Protein AF-A0A0R1GHH7-F1 (afdb_monomer_lite)

Radius of gyration: 13.55 Å; chains: 1; bounding box: 32×30×24 Å

pLDDT: mean 92.02, std 8.02, range [47.53, 97.56]

Sequence (67 aa):
MANADIYFPENNLLVNRMGADFLAKNGDLLDDFFERTNSSKLDYQQVWITTGYVTSEHTYLVEMSFE

Organism: NCBI:txid1267003

Secondary structure (DSSP, 8-state):
---GGGTS-BTS-EEEEPPHHHHHHHHHHHHHHHHHTT-S-S--S-EEEEEEEETTTTEEEEEEEE-

Foldseek 3Di:
DDDVCVFAPEPDKDKDKDDPVVCVVCVVVVVVVVVVVVDPDPAFDIKMWIWHQHVVVRDIDTDIDGD

Structure (mmCIF, N/CA/C/O backbone):
data_AF-A0A0R1GHH7-F1
#
_entry.id   AF-A0A0R1GHH7-F1
#
loop_
_atom_site.group_PDB
_atom_site.id
_atom_site.type_symbol
_atom_site.label_atom_id
_atom_site.label_alt_id
_atom_site.label_comp_id
_atom_site.label_asym_id
_atom_site.label_entity_id
_atom_site.label_seq_id
_atom_site.pdbx_PDB_ins_code
_atom_site.Cartn_x
_atom_site.Cartn_y
_atom_site.Cartn_z
_atom_site.occupancy
_atom_site.B_iso_or_equiv
_atom_site.auth_seq_id
_atom_site.auth_comp_id
_atom_site.auth_asym_id
_atom_site.auth_atom_id
_atom_site.pdbx_PDB_model_num
ATOM 1 N N . MET A 1 1 ? -14.590 -15.641 -13.339 1.00 47.53 1 MET A N 1
ATOM 2 C CA . MET A 1 1 ? -15.138 -14.641 -12.398 1.00 47.53 1 MET A CA 1
ATOM 3 C C . MET A 1 1 ? -14.060 -14.375 -11.362 1.00 47.53 1 MET A C 1
ATOM 5 O O . MET A 1 1 ? -13.439 -15.341 -10.937 1.00 47.53 1 MET A O 1
ATOM 9 N N . ALA A 1 2 ? -13.761 -13.117 -11.041 1.00 65.38 2 ALA A N 1
ATOM 10 C CA . ALA A 1 2 ? -12.800 -12.806 -9.984 1.00 65.38 2 ALA A CA 1
ATOM 11 C C . ALA A 1 2 ? -13.450 -13.113 -8.628 1.00 65.38 2 ALA A C 1
ATOM 13 O O . ALA A 1 2 ? -14.575 -12.678 -8.391 1.00 65.38 2 ALA A O 1
ATOM 14 N N . ASN A 1 3 ? -12.785 -13.901 -7.783 1.00 81.06 3 ASN A N 1
ATOM 15 C CA . ASN A 1 3 ? -13.271 -14.190 -6.437 1.00 81.06 3 ASN A CA 1
ATOM 16 C C . ASN A 1 3 ? -12.822 -13.055 -5.504 1.00 81.06 3 ASN A C 1
ATOM 18 O O . ASN A 1 3 ? -11.622 -12.884 -5.288 1.00 81.06 3 ASN A O 1
ATOM 22 N N . ALA A 1 4 ? -13.778 -12.270 -5.002 1.00 80.94 4 ALA A N 1
ATOM 23 C CA . ALA A 1 4 ? -13.506 -11.131 -4.130 1.00 80.94 4 ALA A CA 1
ATOM 24 C C . ALA A 1 4 ? -12.839 -11.559 -2.815 1.00 80.94 4 ALA A C 1
ATOM 26 O O . ALA A 1 4 ? -11.964 -10.841 -2.341 1.00 80.94 4 ALA A O 1
ATOM 27 N N . ASP A 1 5 ? -13.148 -12.754 -2.305 1.00 85.12 5 ASP A N 1
ATOM 28 C CA . ASP A 1 5 ? -12.604 -13.292 -1.050 1.00 85.12 5 ASP A CA 1
ATOM 29 C C . ASP A 1 5 ? -11.081 -13.477 -1.102 1.00 85.12 5 ASP A C 1
ATOM 31 O O . ASP A 1 5 ? -10.411 -13.459 -0.072 1.00 85.12 5 ASP A O 1
ATOM 35 N N . ILE A 1 6 ? -10.515 -13.626 -2.310 1.00 87.75 6 ILE A N 1
ATOM 36 C CA . ILE A 1 6 ? -9.060 -13.710 -2.516 1.00 87.75 6 ILE A CA 1
ATOM 37 C C . ILE A 1 6 ? -8.386 -12.382 -2.166 1.00 87.75 6 ILE A C 1
ATOM 39 O O . ILE A 1 6 ? -7.257 -12.377 -1.686 1.00 87.75 6 ILE A O 1
ATOM 43 N N . TYR A 1 7 ? -9.063 -11.264 -2.424 1.00 90.31 7 TYR A N 1
ATOM 44 C CA . TYR A 1 7 ? -8.522 -9.923 -2.219 1.00 90.31 7 TYR A CA 1
ATOM 45 C C . TYR A 1 7 ? -9.067 -9.263 -0.957 1.00 90.31 7 TYR A C 1
ATOM 47 O O . TYR A 1 7 ? -8.398 -8.403 -0.406 1.00 90.31 7 TYR A O 1
ATOM 55 N N . PHE A 1 8 ? -10.245 -9.655 -0.481 1.00 95.81 8 PHE A N 1
ATOM 56 C CA . PHE A 1 8 ? -10.919 -9.063 0.669 1.00 95.81 8 PHE A CA 1
ATOM 57 C C . PHE A 1 8 ? -11.453 -10.171 1.576 1.00 95.81 8 PHE A C 1
ATOM 59 O O . PHE A 1 8 ? -12.654 -10.444 1.565 1.00 95.81 8 PHE A O 1
ATOM 66 N N . PRO A 1 9 ? -10.581 -10.842 2.342 1.00 95.69 9 PRO A N 1
ATOM 67 C CA . PRO A 1 9 ? -11.026 -11.932 3.193 1.00 95.69 9 PRO A CA 1
ATOM 68 C C . PRO A 1 9 ? -11.989 -11.416 4.274 1.00 95.69 9 PRO A C 1
ATOM 70 O O . PRO A 1 9 ? -11.800 -10.337 4.845 1.00 95.69 9 PRO A O 1
ATOM 73 N N . GLU A 1 10 ? -13.039 -12.190 4.554 1.00 95.88 10 GLU A N 1
ATOM 74 C CA . GLU A 1 10 ? -14.061 -11.817 5.534 1.00 95.88 10 GLU A CA 1
ATOM 75 C C . GLU A 1 10 ? -13.475 -11.770 6.948 1.00 95.88 10 GLU A C 1
ATOM 77 O O . GLU A 1 10 ? -12.877 -12.744 7.414 1.00 95.88 10 GLU A O 1
ATOM 82 N N . ASN A 1 11 ? -13.659 -10.641 7.640 1.00 92.25 11 ASN A N 1
ATOM 83 C CA . ASN A 1 11 ? -13.213 -10.394 9.018 1.00 92.25 11 ASN A CA 1
ATOM 84 C C . ASN A 1 11 ? -11.726 -10.712 9.276 1.00 92.25 11 ASN A C 1
ATOM 86 O O . ASN A 1 11 ? -11.324 -10.958 10.413 1.00 92.25 11 ASN A O 1
ATOM 90 N N . ASN A 1 12 ? -10.914 -10.703 8.221 1.00 95.06 12 ASN A N 1
ATOM 91 C CA . ASN A 1 12 ? -9.475 -10.914 8.257 1.00 95.06 12 ASN A CA 1
ATOM 92 C C . ASN A 1 12 ? -8.789 -9.819 7.435 1.00 95.06 12 ASN A C 1
ATOM 94 O O . ASN A 1 12 ? -9.417 -9.157 6.609 1.00 95.06 12 ASN A O 1
ATOM 98 N N . LEU A 1 13 ? -7.489 -9.642 7.662 1.00 95.94 13 LEU A N 1
ATOM 99 C CA . LEU A 1 13 ? -6.660 -8.722 6.890 1.00 95.94 13 LEU A CA 1
ATOM 100 C C . LEU A 1 13 ? -5.723 -9.512 5.982 1.00 95.94 13 LEU A C 1
ATOM 102 O O . LEU A 1 13 ? -5.038 -10.433 6.429 1.00 95.94 13 LEU A O 1
ATOM 106 N N . LEU A 1 14 ? -5.680 -9.121 4.715 1.00 96.88 14 LEU A N 1
ATOM 107 C CA . LEU A 1 14 ? -4.669 -9.538 3.757 1.00 96.88 14 LEU A CA 1
ATOM 108 C C . LEU A 1 14 ? -3.667 -8.397 3.599 1.00 96.88 14 LEU A C 1
ATOM 110 O O . LEU A 1 14 ? -4.062 -7.284 3.273 1.00 96.88 14 LEU A O 1
ATOM 114 N N . VAL A 1 15 ? -2.382 -8.679 3.808 1.00 96.69 15 VAL A N 1
ATOM 115 C CA . VAL A 1 15 ? -1.306 -7.685 3.700 1.00 96.69 15 VAL A CA 1
ATOM 116 C C . VAL A 1 15 ? -0.319 -8.144 2.639 1.00 96.69 15 VAL A C 1
ATOM 118 O O . VAL A 1 15 ? 0.244 -9.234 2.745 1.00 96.69 15 VAL A O 1
ATOM 121 N N . ASN A 1 16 ? -0.091 -7.313 1.625 1.00 96.12 16 ASN A N 1
ATOM 122 C CA . ASN A 1 16 ? 0.833 -7.607 0.534 1.00 96.12 16 ASN A CA 1
ATOM 123 C C . ASN A 1 16 ? 1.846 -6.479 0.352 1.00 96.12 16 ASN A C 1
ATOM 125 O O . ASN A 1 16 ? 1.469 -5.317 0.204 1.00 96.12 16 ASN A O 1
ATOM 129 N N . ARG A 1 17 ? 3.134 -6.835 0.280 1.00 96.94 17 ARG A N 1
ATOM 130 C CA . ARG A 1 17 ? 4.167 -5.927 -0.231 1.00 96.94 17 ARG A CA 1
ATOM 131 C C . ARG A 1 17 ? 4.139 -5.954 -1.748 1.00 96.94 17 ARG A C 1
ATOM 133 O O . ARG A 1 17 ? 4.307 -7.019 -2.348 1.00 96.94 17 ARG A O 1
ATOM 140 N N . MET A 1 18 ? 3.974 -4.797 -2.368 1.00 95.88 18 MET A N 1
ATOM 141 C CA . MET A 1 18 ? 3.879 -4.720 -3.818 1.00 95.88 18 MET A CA 1
ATOM 142 C C . MET A 1 18 ? 5.260 -4.835 -4.466 1.00 95.88 18 MET A C 1
ATOM 144 O O . MET A 1 18 ? 6.253 -4.281 -3.992 1.00 95.88 18 MET A O 1
ATOM 148 N N . GLY A 1 19 ? 5.326 -5.616 -5.544 1.00 96.00 19 GLY A N 1
ATOM 149 C CA . GLY A 1 19 ? 6.556 -5.844 -6.298 1.00 96.00 19 GLY A CA 1
ATOM 150 C C . GLY A 1 19 ? 6.902 -4.687 -7.236 1.00 96.00 19 GLY A C 1
ATOM 151 O O . GLY A 1 19 ? 6.049 -3.866 -7.567 1.00 96.00 19 GLY A O 1
ATOM 152 N N . ALA A 1 20 ? 8.145 -4.672 -7.723 1.00 93.94 20 ALA A N 1
ATOM 153 C CA . ALA A 1 20 ? 8.662 -3.615 -8.594 1.00 93.94 20 ALA A CA 1
ATOM 154 C C . ALA A 1 20 ? 7.808 -3.393 -9.856 1.00 93.94 20 ALA A C 1
ATOM 156 O O . ALA A 1 20 ? 7.519 -2.251 -10.195 1.00 93.94 20 ALA A O 1
ATOM 157 N N . ASP A 1 21 ? 7.330 -4.464 -10.498 1.00 95.88 21 ASP A N 1
ATOM 158 C CA . ASP A 1 21 ? 6.476 -4.360 -11.691 1.00 95.88 21 ASP A CA 1
ATOM 159 C C . ASP A 1 21 ? 5.152 -3.6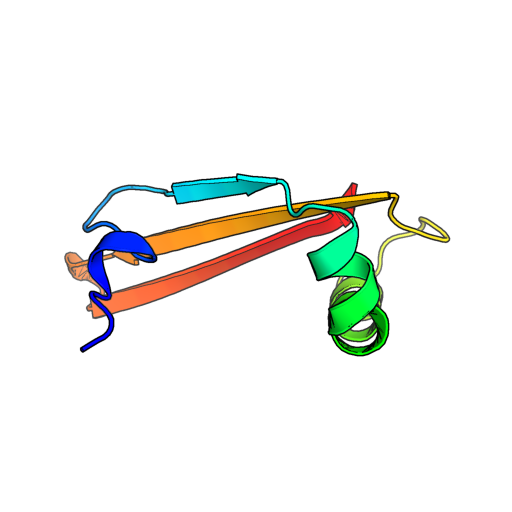41 -11.401 1.00 95.88 21 ASP A C 1
ATOM 161 O O . ASP A 1 21 ? 4.635 -2.903 -12.240 1.00 95.88 21 ASP A O 1
ATOM 165 N N . PHE A 1 22 ? 4.595 -3.837 -10.201 1.00 94.75 22 PHE A N 1
ATOM 166 C CA . PHE A 1 22 ? 3.382 -3.143 -9.783 1.00 94.75 22 PHE A CA 1
ATOM 167 C C . PHE A 1 22 ? 3.655 -1.659 -9.542 1.00 94.75 22 PHE A C 1
ATOM 169 O O . PHE A 1 22 ? 2.870 -0.830 -9.998 1.00 94.75 22 PHE A O 1
ATOM 176 N N . LEU A 1 23 ? 4.759 -1.328 -8.867 1.00 94.06 23 LEU A N 1
ATOM 177 C CA . LEU A 1 23 ? 5.153 0.062 -8.625 1.00 94.06 23 LEU A CA 1
ATOM 178 C C . LEU A 1 23 ? 5.394 0.792 -9.950 1.00 94.06 23 LEU A C 1
ATOM 180 O O . LEU A 1 23 ? 4.807 1.839 -10.190 1.00 94.06 23 LEU A O 1
ATOM 184 N N . ALA A 1 24 ? 6.161 0.186 -10.858 1.00 94.31 24 ALA A N 1
ATOM 185 C CA . ALA A 1 24 ? 6.458 0.762 -12.167 1.00 94.31 24 ALA A CA 1
ATOM 186 C C . ALA A 1 24 ? 5.196 0.985 -13.014 1.00 94.31 24 ALA A C 1
ATOM 188 O O . ALA A 1 24 ? 5.098 1.970 -13.740 1.00 94.31 24 ALA A O 1
ATOM 189 N N . LYS A 1 25 ?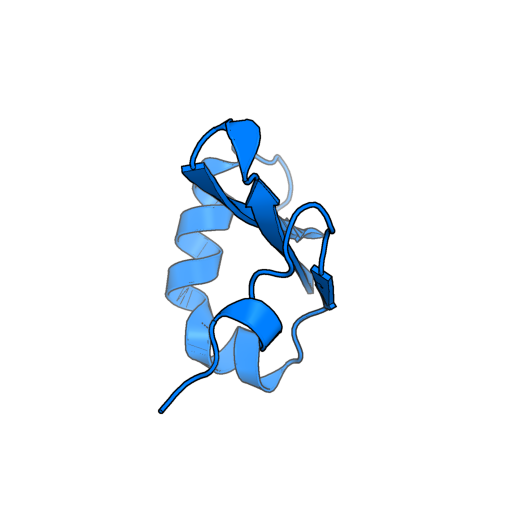 4.216 0.078 -12.925 1.00 96.94 25 LYS A N 1
ATOM 190 C CA . LYS A 1 25 ? 2.964 0.182 -13.682 1.00 96.94 25 LYS A CA 1
ATOM 191 C C . LYS A 1 25 ? 1.996 1.227 -13.120 1.00 96.94 25 LYS A C 1
ATOM 193 O O . LYS A 1 25 ? 1.187 1.748 -13.882 1.00 96.94 25 LYS A O 1
ATOM 198 N N . ASN A 1 26 ? 2.032 1.486 -11.814 1.00 95.81 26 ASN A N 1
ATOM 199 C CA . ASN A 1 26 ? 1.041 2.318 -11.126 1.00 95.81 26 ASN A CA 1
ATOM 200 C C . ASN A 1 26 ? 1.650 3.564 -10.460 1.00 95.81 26 ASN A C 1
ATOM 202 O O . ASN A 1 26 ? 0.987 4.155 -9.614 1.00 95.81 26 ASN A O 1
ATOM 206 N N . GLY A 1 27 ? 2.876 3.954 -10.830 1.00 93.25 27 GLY A N 1
ATOM 207 C CA . GLY A 1 27 ? 3.636 5.040 -10.195 1.00 93.25 27 GLY A CA 1
ATOM 208 C C . GLY A 1 27 ? 2.828 6.323 -10.026 1.00 93.25 27 GLY A C 1
ATOM 209 O O . GLY A 1 27 ? 2.610 6.741 -8.900 1.00 93.25 27 GLY A O 1
ATOM 210 N N . ASP A 1 28 ? 2.252 6.850 -11.110 1.00 95.25 28 ASP A N 1
ATOM 211 C CA . ASP A 1 28 ? 1.460 8.090 -11.076 1.00 95.25 28 ASP A CA 1
ATOM 212 C C . ASP A 1 28 ? 0.317 8.059 -10.042 1.00 95.25 28 ASP A C 1
ATOM 214 O O . ASP A 1 28 ? 0.027 9.054 -9.382 1.00 95.25 28 ASP A O 1
ATOM 218 N N . LEU A 1 29 ? -0.346 6.906 -9.890 1.00 95.06 29 LEU A N 1
ATOM 219 C CA . LEU A 1 29 ? -1.429 6.736 -8.920 1.00 95.06 29 LEU A CA 1
ATOM 220 C C . LEU A 1 29 ? -0.888 6.671 -7.489 1.00 95.06 29 LEU A C 1
ATOM 222 O O . LEU A 1 29 ? -1.476 7.238 -6.571 1.00 95.06 29 LEU A O 1
ATOM 226 N N . LEU A 1 30 ? 0.202 5.933 -7.295 1.00 95.38 30 LEU A N 1
ATOM 227 C CA . LEU A 1 30 ? 0.838 5.772 -5.993 1.00 95.38 30 LEU A CA 1
ATOM 228 C C . LEU A 1 30 ? 1.439 7.093 -5.504 1.00 95.38 30 LEU A C 1
ATOM 230 O O . LEU A 1 30 ? 1.328 7.391 -4.319 1.00 95.38 30 LEU A O 1
ATOM 234 N N . ASP A 1 31 ? 1.975 7.906 -6.410 1.00 93.88 31 ASP A N 1
ATOM 235 C CA . ASP A 1 31 ? 2.499 9.236 -6.114 1.00 93.88 31 ASP A CA 1
ATOM 236 C C . ASP A 1 31 ? 1.375 10.187 -5.663 1.00 93.88 31 ASP A C 1
ATOM 238 O O . ASP A 1 31 ? 1.515 10.826 -4.622 1.00 93.88 31 ASP A O 1
ATOM 242 N N . AS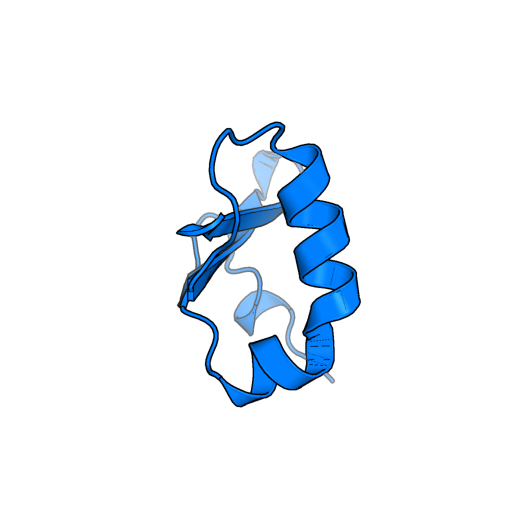P A 1 32 ? 0.211 10.199 -6.333 1.00 94.19 32 ASP A N 1
ATOM 243 C CA . ASP A 1 32 ? -0.964 10.980 -5.885 1.00 94.19 32 ASP A CA 1
ATOM 244 C C . ASP A 1 32 ? -1.425 10.571 -4.475 1.00 94.19 32 ASP A C 1
ATOM 246 O O . ASP A 1 32 ? -1.758 11.417 -3.640 1.00 94.19 32 ASP A O 1
ATOM 250 N N . PHE A 1 33 ? -1.425 9.272 -4.165 1.00 94.12 33 PHE A N 1
ATOM 251 C CA . PHE A 1 33 ? -1.747 8.812 -2.813 1.00 94.12 33 PHE A CA 1
ATOM 252 C C . PHE A 1 33 ? -0.669 9.179 -1.795 1.00 94.12 33 PHE A C 1
ATOM 254 O O . PHE A 1 33 ? -1.010 9.571 -0.676 1.00 94.12 33 PHE A O 1
ATOM 261 N N . PHE A 1 34 ? 0.605 9.089 -2.169 1.00 94.75 34 PHE A N 1
ATOM 262 C CA . PHE A 1 34 ? 1.719 9.454 -1.308 1.00 94.75 34 PHE A CA 1
ATOM 263 C C . PHE A 1 34 ? 1.693 10.944 -0.956 1.00 94.75 34 PHE A C 1
ATOM 265 O O . PHE A 1 34 ? 1.802 11.289 0.222 1.00 94.75 34 PHE A O 1
ATOM 272 N N . GLU A 1 35 ? 1.444 11.829 -1.922 1.00 92.56 35 GLU A N 1
ATOM 273 C CA . GLU A 1 35 ? 1.337 13.277 -1.693 1.00 92.56 35 GLU A CA 1
ATOM 274 C C . GLU A 1 35 ? 0.238 13.623 -0.676 1.00 92.56 35 GLU A C 1
ATOM 276 O O . GLU A 1 35 ? 0.416 14.485 0.190 1.00 92.56 35 GLU A O 1
ATOM 281 N N . ARG A 1 36 ? -0.881 12.888 -0.693 1.00 91.69 36 ARG A N 1
ATOM 282 C CA . ARG A 1 36 ? -1.999 13.076 0.251 1.00 91.69 36 ARG A CA 1
ATOM 283 C C . ARG A 1 36 ? -1.668 12.677 1.685 1.00 91.69 36 ARG A C 1
ATOM 285 O O . ARG A 1 36 ? -2.367 13.110 2.603 1.00 91.69 36 ARG A O 1
ATOM 292 N N . THR A 1 37 ? -0.618 11.885 1.906 1.00 88.44 37 THR A N 1
ATOM 293 C CA . THR A 1 37 ? -0.178 11.526 3.264 1.00 88.44 37 THR A CA 1
ATOM 294 C C . THR A 1 37 ? 0.412 12.718 4.025 1.00 88.44 37 THR A C 1
ATOM 296 O O . THR A 1 37 ? 0.571 12.632 5.242 1.00 88.44 37 THR A O 1
ATOM 299 N N . ASN A 1 38 ? 0.710 13.837 3.344 1.00 82.94 38 ASN A N 1
ATOM 300 C CA . ASN A 1 38 ? 1.438 14.988 3.895 1.00 82.94 38 ASN A CA 1
ATOM 301 C C . ASN A 1 38 ? 2.769 14.584 4.565 1.00 82.94 38 ASN A C 1
ATOM 303 O O . ASN A 1 38 ? 3.211 15.210 5.532 1.00 82.94 38 ASN A O 1
ATOM 307 N N . SER A 1 39 ? 3.391 13.507 4.077 1.00 78.38 39 SER A N 1
ATOM 308 C CA . SER A 1 39 ? 4.672 13.014 4.574 1.00 78.38 39 SER A CA 1
ATOM 309 C C . SER A 1 39 ? 5.788 14.031 4.325 1.00 78.38 39 SER A C 1
ATOM 311 O O . SER A 1 39 ? 5.818 14.716 3.307 1.00 78.38 39 SER A O 1
ATOM 313 N N . SER A 1 40 ? 6.750 14.107 5.247 1.00 78.19 40 SER A N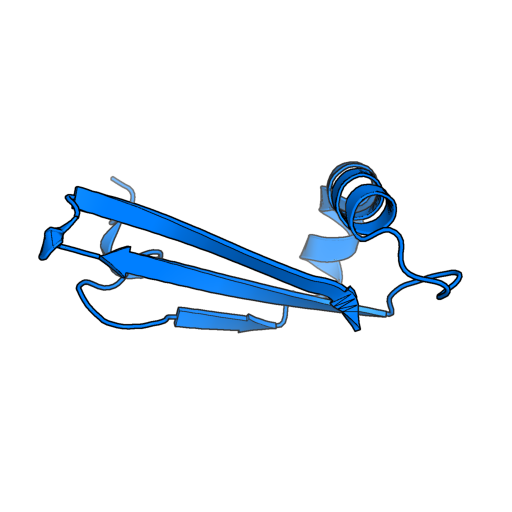 1
ATOM 314 C CA . SER A 1 40 ? 7.972 14.900 5.065 1.00 78.19 40 SER A CA 1
ATOM 315 C C . SER A 1 40 ? 9.049 14.173 4.249 1.00 78.19 40 SER A C 1
ATOM 317 O O . SER A 1 40 ? 10.139 14.714 4.064 1.00 78.19 40 SER A O 1
ATOM 319 N N . LYS A 1 41 ? 8.800 12.921 3.843 1.00 83.12 41 LYS A N 1
ATOM 320 C CA . LYS A 1 41 ? 9.716 12.142 3.000 1.00 83.12 41 LYS A CA 1
ATOM 321 C C . LYS A 1 41 ? 9.641 12.629 1.550 1.00 83.12 41 LYS A C 1
ATOM 323 O O . LYS A 1 41 ? 8.580 13.022 1.083 1.00 83.12 41 LYS A O 1
ATOM 328 N N . LEU A 1 42 ? 10.779 12.586 0.855 1.00 82.81 42 LEU A N 1
ATOM 329 C CA . LEU A 1 42 ? 10.882 12.990 -0.552 1.00 82.81 42 LEU A CA 1
ATOM 330 C C . LEU A 1 42 ? 10.404 11.898 -1.520 1.00 82.81 42 LEU A C 1
ATOM 332 O O . LEU A 1 42 ? 9.989 12.224 -2.625 1.00 82.81 42 LEU A O 1
ATOM 336 N N . ASP A 1 43 ? 10.477 10.628 -1.114 1.00 89.06 43 ASP A N 1
ATOM 337 C CA . ASP A 1 43 ? 10.067 9.463 -1.897 1.00 89.06 43 ASP A CA 1
ATOM 338 C C . ASP A 1 43 ? 9.610 8.299 -0.991 1.00 89.06 43 ASP A C 1
ATOM 340 O O . ASP A 1 43 ? 9.669 8.379 0.243 1.00 89.06 43 ASP A O 1
ATOM 344 N N . TYR A 1 44 ? 9.146 7.219 -1.624 1.00 91.94 44 TYR A N 1
ATOM 345 C CA . TYR A 1 44 ? 8.899 5.914 -1.013 1.00 91.94 44 TYR A CA 1
ATOM 346 C C . TYR A 1 44 ? 9.569 4.824 -1.854 1.00 91.94 44 TYR A C 1
ATOM 348 O O . TYR A 1 44 ? 9.679 4.929 -3.075 1.00 91.94 44 TYR A O 1
ATOM 356 N N . GLN A 1 45 ? 10.014 3.755 -1.202 1.00 91.38 45 GLN A N 1
ATOM 357 C CA . GLN A 1 45 ? 10.668 2.619 -1.861 1.00 91.38 45 GLN A CA 1
ATOM 358 C C . GLN A 1 45 ? 9.786 1.374 -1.830 1.00 91.38 45 GLN A C 1
ATOM 360 O O . GLN A 1 45 ? 9.941 0.465 -2.651 1.00 91.38 45 GLN A O 1
ATOM 365 N N . GLN A 1 46 ? 8.870 1.305 -0.865 1.00 94.62 46 GLN A N 1
ATOM 366 C CA . GLN A 1 46 ? 7.986 0.167 -0.683 1.00 94.62 46 GLN A CA 1
ATOM 367 C C . GLN A 1 46 ? 6.553 0.644 -0.493 1.00 94.62 46 GLN A C 1
ATOM 369 O O . GLN A 1 46 ? 6.290 1.631 0.191 1.00 94.62 46 GLN A O 1
ATOM 374 N N . VAL A 1 47 ? 5.628 -0.097 -1.098 1.00 96.38 47 VAL A N 1
ATOM 375 C CA . VAL A 1 47 ? 4.195 0.082 -0.882 1.00 96.38 47 VAL A CA 1
ATOM 376 C C . VAL A 1 47 ? 3.628 -1.218 -0.348 1.00 96.38 47 VAL A C 1
ATOM 378 O O . VAL A 1 47 ? 3.808 -2.286 -0.948 1.00 96.38 47 VAL A O 1
ATOM 381 N N . TRP A 1 48 ? 2.934 -1.111 0.775 1.00 97.19 48 TRP A N 1
ATOM 382 C CA . TRP A 1 48 ? 2.154 -2.181 1.371 1.00 97.19 48 TRP A CA 1
ATOM 383 C C . TRP A 1 48 ? 0.677 -1.894 1.149 1.00 97.19 48 TRP A C 1
ATOM 385 O O . TRP A 1 48 ? 0.229 -0.767 1.347 1.00 97.19 48 TRP A O 1
ATOM 395 N N . ILE A 1 49 ? -0.069 -2.910 0.723 1.00 96.75 49 ILE A N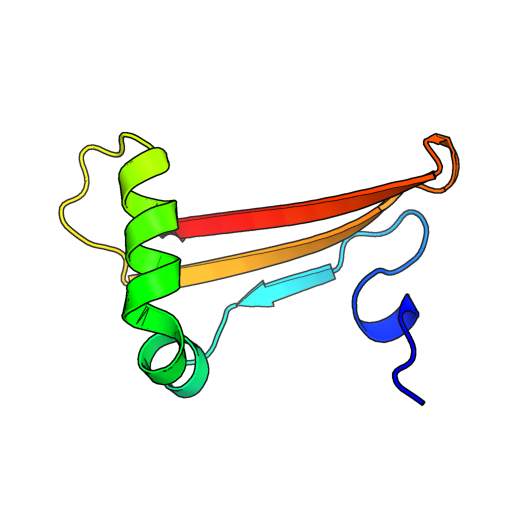 1
ATOM 396 C CA . ILE A 1 49 ? -1.521 -2.829 0.577 1.00 96.75 49 ILE A CA 1
ATOM 397 C C . ILE A 1 49 ? -2.157 -3.791 1.569 1.00 96.75 49 ILE A C 1
ATOM 399 O O . ILE A 1 49 ? -1.891 -4.999 1.524 1.00 96.75 49 ILE A O 1
ATOM 403 N N . THR A 1 50 ? -3.021 -3.245 2.420 1.00 97.38 50 THR A N 1
ATOM 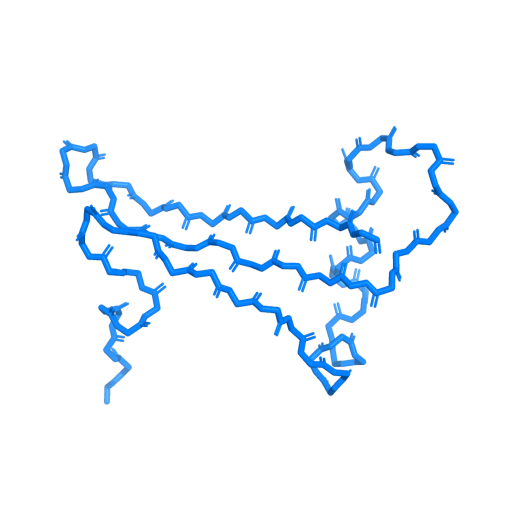404 C CA . THR A 1 50 ? -3.857 -4.001 3.347 1.00 97.38 50 THR A CA 1
ATOM 405 C C . THR A 1 50 ? -5.299 -3.972 2.870 1.00 97.38 50 THR A C 1
ATOM 407 O O . THR A 1 50 ? -5.870 -2.906 2.627 1.00 97.38 50 THR A O 1
ATOM 410 N N . THR A 1 51 ? -5.917 -5.141 2.762 1.00 97.56 51 THR A N 1
ATOM 411 C CA . THR A 1 51 ? -7.314 -5.285 2.355 1.00 97.56 51 THR A CA 1
ATOM 412 C C . THR A 1 51 ? -8.086 -6.208 3.285 1.00 97.56 51 THR A C 1
ATOM 414 O O . THR A 1 51 ? -7.526 -7.091 3.934 1.00 97.56 51 THR A O 1
ATOM 417 N N . GLY A 1 52 ? -9.401 -6.017 3.345 1.00 97.25 52 GLY A N 1
ATOM 418 C CA . GLY A 1 52 ? -10.298 -6.880 4.110 1.00 97.25 52 GLY A CA 1
ATOM 419 C C . GLY A 1 52 ? -11.759 -6.500 3.914 1.00 97.25 52 GLY A C 1
ATOM 420 O O . GLY A 1 52 ? -12.065 -5.396 3.458 1.00 97.25 52 GLY A O 1
ATOM 421 N N . TYR A 1 53 ? -12.664 -7.412 4.257 1.00 97.31 53 TYR A N 1
ATOM 422 C CA . TYR A 1 53 ? -14.097 -7.130 4.290 1.00 97.31 53 TYR A CA 1
ATOM 423 C C . TYR A 1 53 ? -14.614 -7.192 5.728 1.00 97.31 53 TYR A C 1
ATOM 425 O O . TYR A 1 53 ? -14.584 -8.244 6.371 1.00 97.31 53 TYR A O 1
ATOM 433 N N . VAL A 1 54 ? -15.083 -6.053 6.242 1.00 95.88 54 VAL A N 1
ATOM 434 C CA . VAL A 1 54 ? -15.669 -5.943 7.581 1.00 95.88 54 VAL A CA 1
ATOM 435 C C . VAL A 1 54 ? -17.156 -6.244 7.463 1.00 95.88 54 VAL A C 1
ATOM 437 O O . VAL A 1 54 ? -17.958 -5.377 7.113 1.00 95.88 54 VAL A O 1
ATOM 440 N N . THR A 1 55 ? -17.521 -7.497 7.733 1.00 95.06 55 THR A N 1
ATOM 441 C CA . THR A 1 55 ? -18.886 -7.998 7.503 1.00 95.06 55 THR A CA 1
ATOM 442 C C . THR A 1 55 ? -19.937 -7.282 8.355 1.00 95.06 55 THR A C 1
ATOM 444 O O . THR A 1 55 ? -21.039 -7.047 7.870 1.00 95.06 55 THR A O 1
ATOM 447 N N . SER A 1 56 ? -19.604 -6.877 9.589 1.00 96.44 56 SER A N 1
ATOM 448 C CA . SER A 1 56 ? -20.539 -6.156 10.470 1.00 96.44 56 SER A CA 1
ATOM 449 C C . SER A 1 56 ? -20.954 -4.805 9.885 1.00 96.44 56 SER A C 1
ATOM 451 O O . SER A 1 56 ? -22.130 -4.451 9.907 1.00 96.44 56 SER A O 1
ATOM 453 N N . GLU A 1 57 ? -19.997 -4.099 9.284 1.00 96.06 57 GLU A N 1
ATOM 454 C CA . GLU A 1 57 ? -20.184 -2.767 8.703 1.00 96.06 57 GLU A CA 1
ATOM 455 C C . GLU A 1 57 ? -20.497 -2.812 7.203 1.00 96.06 57 GLU A C 1
ATOM 457 O O . GLU A 1 57 ? -20.632 -1.764 6.573 1.00 96.06 57 GLU A O 1
ATOM 462 N N . HIS A 1 58 ? -20.573 -4.009 6.608 1.00 94.94 58 HIS A N 1
ATOM 463 C CA . HIS A 1 58 ? -20.754 -4.215 5.167 1.00 94.94 58 HIS A CA 1
ATOM 464 C C . HIS A 1 58 ? -19.795 -3.356 4.320 1.00 94.94 58 HIS A C 1
ATOM 466 O O . HIS A 1 58 ? -20.179 -2.777 3.304 1.00 94.94 58 HIS A O 1
ATOM 472 N N . THR A 1 59 ? -18.540 -3.241 4.765 1.00 95.12 59 THR A N 1
ATOM 473 C CA . THR A 1 59 ? -17.570 -2.278 4.228 1.00 95.12 59 THR A CA 1
ATOM 474 C C . THR A 1 59 ? -16.261 -2.962 3.844 1.00 95.12 59 THR A C 1
ATOM 476 O O . THR A 1 59 ? -15.745 -3.809 4.575 1.00 95.12 59 THR A O 1
ATOM 479 N N . TYR A 1 60 ? -15.698 -2.561 2.702 1.00 95.50 60 TYR A N 1
ATOM 480 C CA . TYR A 1 60 ? -14.372 -2.984 2.255 1.00 95.50 60 TYR A CA 1
ATOM 481 C C . TYR A 1 60 ? -13.303 -2.009 2.738 1.00 95.50 60 TYR A C 1
ATOM 483 O O . TYR A 1 60 ? -13.415 -0.799 2.538 1.00 95.50 60 TYR A O 1
ATOM 491 N N . LEU A 1 61 ? -12.249 -2.550 3.339 1.00 95.69 61 LEU A N 1
ATOM 492 C CA . LEU A 1 61 ? -11.053 -1.807 3.695 1.00 95.69 61 LEU A CA 1
ATOM 493 C C . LEU A 1 61 ? -10.038 -1.918 2.559 1.00 95.69 61 LEU A C 1
ATOM 495 O O . LEU A 1 61 ? -9.719 -3.021 2.113 1.00 95.69 61 LEU A O 1
ATOM 499 N N . VAL A 1 62 ? -9.509 -0.772 2.143 1.00 95.44 62 VAL A N 1
ATOM 500 C CA . VAL A 1 62 ? -8.279 -0.668 1.358 1.00 95.44 62 VAL A CA 1
ATOM 501 C C . VAL A 1 62 ? -7.413 0.370 2.047 1.00 95.44 62 VAL A C 1
ATOM 503 O O . VAL A 1 62 ? -7.815 1.524 2.189 1.00 95.44 62 VAL A O 1
ATOM 506 N N . GLU A 1 63 ? -6.240 -0.048 2.487 1.00 95.50 63 GLU A N 1
ATOM 507 C CA . GLU A 1 63 ? -5.246 0.809 3.113 1.00 95.50 63 GLU A CA 1
ATOM 508 C C . GLU A 1 63 ? -3.920 0.656 2.364 1.00 95.50 63 GLU A C 1
ATOM 510 O O . GLU A 1 63 ? -3.580 -0.433 1.894 1.00 95.50 63 GLU A O 1
ATOM 515 N N . MET A 1 64 ? -3.220 1.776 2.189 1.00 95.62 64 MET A N 1
ATOM 516 C CA . MET A 1 64 ? -1.932 1.848 1.507 1.00 95.62 64 MET A CA 1
ATOM 517 C C . MET A 1 64 ? -0.924 2.533 2.419 1.00 95.62 64 MET A C 1
ATOM 519 O O . MET A 1 64 ? -1.114 3.690 2.800 1.00 95.62 64 MET A O 1
ATOM 523 N N . SER A 1 65 ? 0.166 1.827 2.697 1.00 94.69 65 SER A N 1
ATOM 524 C CA . SER A 1 65 ? 1.283 2.311 3.501 1.00 94.69 65 SER A CA 1
ATOM 525 C C . SER A 1 65 ? 2.517 2.489 2.625 1.00 94.69 65 SER A C 1
ATOM 527 O O . SER A 1 65 ? 2.888 1.588 1.870 1.00 94.69 65 SER A O 1
ATOM 529 N N . PHE A 1 66 ? 3.153 3.653 2.749 1.00 94.88 66 PHE A N 1
ATOM 530 C CA . PHE A 1 66 ? 4.320 4.059 1.967 1.00 94.88 66 PHE A CA 1
ATOM 531 C C . PHE A 1 66 ? 5.550 4.140 2.877 1.00 94.88 66 PHE A C 1
ATOM 533 O O . PHE A 1 66 ? 5.573 4.928 3.831 1.00 94.88 66 PHE A O 1
ATOM 540 N N . GLU A 1 67 ? 6.571 3.332 2.587 1.00 90.88 67 GLU A N 1
ATOM 541 C CA . GLU A 1 67 ? 7.792 3.208 3.400 1.00 90.88 67 GLU A CA 1
ATOM 542 C C . GLU A 1 67 ? 9.057 3.657 2.670 1.00 90.88 67 GLU A C 1
ATOM 544 O O . GLU A 1 67 ? 9.276 3.258 1.499 1.00 90.88 67 GLU A O 1
#